Protein AF-A0A3D6DT91-F1 (afdb_monomer_lite)

Sequence (158 aa):
WDFETYIEILLAQRGAFHRRYIIESLDSTMLKNRSGALLAQSRAKNAPRRFVLDSRLLEVLLQIAVLRVGETGYHTAEMRIDDLLTFLRERYGLYIDQLPLDEGFPAPSIDDRKALRTNLQAFTARLREIGFYRDLSDAYVTQTVVPRYTIAEKRAKA

Structure (mmCIF, N/CA/C/O backbone):
data_AF-A0A3D6DT91-F1
#
_entry.id   AF-A0A3D6DT91-F1
#
loop_
_atom_site.group_PDB
_atom_site.id
_atom_site.type_symbol
_atom_site.label_atom_id
_atom_site.label_alt_id
_atom_site.label_comp_id
_atom_site.label_asym_id
_atom_site.label_entity_id
_atom_site.label_seq_id
_atom_site.pdbx_PDB_ins_code
_atom_site.Cartn_x
_atom_site.Cartn_y
_atom_site.Cartn_z
_atom_site.occupancy
_atom_site.B_iso_or_equiv
_atom_site.auth_seq_id
_atom_site.auth_comp_id
_atom_site.auth_asym_id
_atom_site.auth_atom_id
_atom_site.pdbx_PDB_model_num
ATOM 1 N N . TRP A 1 1 ? 2.009 -9.719 -44.611 1.00 61.84 1 TRP A N 1
ATOM 2 C CA . TRP A 1 1 ? 2.767 -9.093 -43.517 1.00 61.84 1 TRP A CA 1
ATOM 3 C C . TRP A 1 1 ? 2.415 -9.831 -42.258 1.00 61.84 1 TRP A C 1
ATOM 5 O O . TRP A 1 1 ? 1.229 -10.023 -42.017 1.00 61.84 1 TRP A O 1
ATOM 15 N N . ASP A 1 2 ? 3.423 -10.311 -41.544 1.00 88.44 2 ASP A N 1
ATOM 16 C CA . ASP A 1 2 ? 3.215 -10.988 -40.274 1.00 88.44 2 ASP A CA 1
ATOM 17 C C . ASP A 1 2 ? 2.866 -9.959 -39.186 1.00 88.44 2 ASP A C 1
ATOM 19 O O . ASP A 1 2 ? 3.355 -8.823 -39.211 1.00 88.44 2 ASP A O 1
ATOM 23 N N . PHE A 1 3 ? 1.969 -10.327 -38.275 1.00 90.94 3 PHE A N 1
ATOM 24 C CA . PHE A 1 3 ? 1.499 -9.449 -37.203 1.00 90.94 3 PHE A CA 1
ATOM 25 C C . PHE A 1 3 ? 2.648 -9.059 -36.267 1.00 90.94 3 PHE A C 1
ATOM 27 O O . PHE A 1 3 ? 2.733 -7.903 -35.847 1.00 90.94 3 PHE A O 1
ATOM 34 N N . GLU A 1 4 ? 3.578 -9.981 -36.010 1.00 93.44 4 GLU A N 1
ATOM 35 C CA . GLU A 1 4 ? 4.756 -9.711 -35.185 1.00 93.44 4 GLU A CA 1
ATOM 36 C C . GLU A 1 4 ? 5.644 -8.628 -35.799 1.00 93.44 4 GLU A C 1
ATOM 38 O O . GLU A 1 4 ? 5.977 -7.657 -35.122 1.00 93.44 4 GLU A O 1
ATOM 43 N N . THR A 1 5 ? 5.917 -8.701 -37.107 1.00 91.12 5 THR A N 1
ATOM 44 C CA . THR A 1 5 ? 6.702 -7.675 -37.813 1.00 91.12 5 THR A CA 1
ATOM 45 C C . THR A 1 5 ? 6.059 -6.286 -37.703 1.00 91.12 5 THR A C 1
ATOM 47 O O . THR A 1 5 ? 6.753 -5.278 -37.578 1.00 91.12 5 THR A O 1
ATOM 50 N N . TYR A 1 6 ? 4.725 -6.203 -37.714 1.00 88.94 6 TYR A N 1
ATOM 51 C CA . TYR A 1 6 ? 4.014 -4.937 -37.516 1.00 88.94 6 TYR A CA 1
ATOM 52 C C . TYR A 1 6 ? 4.180 -4.388 -36.089 1.00 88.94 6 TYR A C 1
ATOM 54 O O . TYR A 1 6 ? 4.451 -3.195 -35.912 1.00 88.94 6 TYR A O 1
ATOM 62 N N . ILE A 1 7 ? 4.056 -5.249 -35.073 1.00 90.25 7 ILE A N 1
ATOM 63 C CA . ILE A 1 7 ? 4.261 -4.875 -33.668 1.00 90.25 7 ILE A CA 1
ATOM 64 C C . ILE A 1 7 ? 5.709 -4.447 -33.417 1.00 90.25 7 ILE A C 1
ATOM 66 O O . ILE A 1 7 ? 5.933 -3.435 -32.753 1.00 90.25 7 ILE A O 1
ATOM 70 N N . GLU A 1 8 ? 6.689 -5.149 -33.984 1.00 91.12 8 GLU A N 1
ATOM 71 C CA . GLU A 1 8 ? 8.106 -4.793 -33.875 1.00 91.12 8 GLU A CA 1
ATOM 72 C C . GLU A 1 8 ? 8.393 -3.405 -34.448 1.00 91.12 8 GLU A C 1
ATOM 74 O O . GLU A 1 8 ? 9.033 -2.589 -33.784 1.00 91.12 8 GLU A O 1
ATOM 79 N N . ILE A 1 9 ? 7.866 -3.092 -35.636 1.00 90.25 9 ILE A N 1
ATOM 80 C CA . ILE A 1 9 ? 8.023 -1.766 -36.251 1.00 90.25 9 ILE A CA 1
ATOM 81 C C . ILE A 1 9 ? 7.387 -0.681 -35.368 1.00 90.25 9 ILE A C 1
ATOM 83 O O . ILE A 1 9 ? 7.985 0.378 -35.146 1.00 90.25 9 ILE A O 1
ATOM 87 N N . LEU A 1 10 ? 6.198 -0.935 -34.813 1.00 88.19 10 LEU A N 1
ATOM 88 C CA . LEU A 1 10 ? 5.543 -0.003 -33.892 1.00 88.19 10 LEU A CA 1
ATOM 89 C C . LEU A 1 10 ? 6.339 0.202 -32.597 1.00 88.19 10 LEU A C 1
ATOM 91 O O . LEU A 1 10 ? 6.483 1.341 -32.143 1.00 88.19 10 LEU A O 1
ATOM 95 N N . LEU A 1 11 ? 6.869 -0.867 -32.002 1.00 90.94 11 LEU A N 1
ATOM 96 C CA . LEU A 1 11 ? 7.691 -0.799 -30.793 1.00 90.94 11 LEU A CA 1
ATOM 97 C C . LEU A 1 11 ? 9.030 -0.106 -31.056 1.00 90.94 11 LEU A C 1
ATOM 99 O O . LEU A 1 11 ? 9.456 0.703 -30.232 1.00 90.94 11 LEU A O 1
ATOM 103 N N . ALA A 1 12 ? 9.659 -0.340 -32.206 1.00 91.19 12 ALA A N 1
ATOM 104 C CA . ALA A 1 12 ? 10.873 0.363 -32.605 1.00 91.19 12 ALA A CA 1
ATOM 105 C C . ALA A 1 12 ? 10.624 1.875 -32.731 1.00 91.19 12 ALA A C 1
ATOM 107 O O . ALA A 1 12 ? 11.417 2.681 -32.244 1.00 91.19 12 ALA A O 1
ATOM 108 N N . GLN A 1 13 ? 9.483 2.269 -33.308 1.00 92.38 13 GLN A N 1
ATOM 109 C CA . GLN A 1 13 ? 9.176 3.678 -33.545 1.00 92.38 13 GLN A CA 1
ATOM 110 C C . GLN A 1 13 ? 8.625 4.408 -32.310 1.00 92.38 13 GLN A C 1
ATOM 112 O O . GLN A 1 13 ? 8.879 5.600 -32.125 1.00 92.38 13 GLN A O 1
ATOM 117 N N . ARG A 1 14 ? 7.823 3.734 -31.473 1.00 92.19 14 ARG A N 1
ATOM 118 C CA . ARG A 1 14 ? 7.079 4.364 -30.364 1.00 92.19 14 ARG A CA 1
ATOM 119 C C . ARG A 1 14 ? 7.263 3.707 -29.001 1.00 92.19 14 ARG A C 1
ATOM 121 O O . ARG A 1 14 ? 6.749 4.235 -28.016 1.00 92.19 14 ARG A O 1
ATOM 128 N N . GLY A 1 15 ? 8.024 2.626 -28.883 1.00 90.94 15 GLY A N 1
ATOM 129 C CA . GLY A 1 15 ? 8.232 1.923 -27.613 1.00 90.94 15 GLY A CA 1
ATOM 130 C C . GLY A 1 15 ? 8.807 2.831 -26.525 1.00 90.94 15 GLY A C 1
ATOM 131 O O . GLY A 1 15 ? 8.292 2.861 -25.409 1.00 90.94 15 GLY A O 1
ATOM 132 N N . ALA A 1 16 ? 9.800 3.661 -26.862 1.00 92.19 16 ALA A N 1
ATOM 133 C CA . ALA A 1 16 ? 10.366 4.637 -25.926 1.00 92.19 16 ALA A CA 1
ATOM 134 C C . ALA A 1 16 ? 9.334 5.686 -25.467 1.00 92.19 16 ALA A C 1
ATOM 136 O O . ALA A 1 16 ? 9.289 6.035 -24.286 1.00 92.19 16 ALA A O 1
ATOM 137 N N . PHE A 1 17 ? 8.479 6.150 -26.386 1.00 93.19 17 PHE A N 1
ATOM 138 C CA . PHE A 1 17 ? 7.388 7.079 -26.092 1.00 93.19 17 PHE A CA 1
ATOM 139 C C . PHE A 1 17 ? 6.377 6.440 -25.132 1.00 93.19 17 PHE A C 1
ATOM 141 O O . PHE A 1 17 ? 6.137 6.981 -24.055 1.00 93.19 17 PHE A O 1
ATOM 148 N N . HIS A 1 18 ? 5.842 5.263 -25.469 1.00 92.12 18 HIS A N 1
ATOM 149 C CA . HIS A 1 18 ? 4.858 4.569 -24.634 1.00 92.12 18 HIS A CA 1
ATOM 150 C C . HIS A 1 18 ? 5.422 4.236 -23.255 1.00 92.12 18 HIS A C 1
ATOM 152 O O . HIS A 1 18 ? 4.788 4.534 -22.245 1.00 92.12 18 HIS A O 1
ATOM 158 N N . ARG A 1 19 ? 6.651 3.712 -23.195 1.00 92.31 19 ARG A N 1
ATOM 159 C CA . ARG A 1 19 ? 7.325 3.411 -21.930 1.00 92.31 19 ARG A CA 1
ATOM 160 C C . ARG A 1 19 ? 7.450 4.649 -21.046 1.00 92.31 19 ARG A C 1
ATOM 162 O O . ARG A 1 19 ? 7.199 4.555 -19.848 1.00 92.31 19 ARG A O 1
ATOM 169 N N . ARG A 1 20 ? 7.825 5.801 -21.613 1.00 94.69 20 ARG A N 1
ATOM 170 C CA . ARG A 1 20 ? 7.922 7.059 -20.861 1.00 94.69 20 ARG A CA 1
ATOM 171 C C . ARG A 1 20 ? 6.574 7.453 -20.258 1.00 94.69 20 ARG A C 1
ATOM 173 O O . ARG A 1 20 ? 6.510 7.661 -19.052 1.00 94.69 20 ARG A O 1
ATOM 180 N N . TYR A 1 21 ? 5.510 7.496 -21.056 1.00 95.00 21 TYR A N 1
ATOM 181 C CA . TYR A 1 21 ? 4.196 7.925 -20.563 1.00 95.00 21 TYR A CA 1
ATOM 182 C C . TYR A 1 21 ? 3.553 6.935 -19.596 1.00 95.00 21 TYR A C 1
ATOM 184 O O . TYR A 1 21 ? 2.877 7.362 -18.667 1.00 95.00 21 TYR A O 1
ATOM 192 N N . ILE A 1 22 ? 3.794 5.631 -19.751 1.00 94.50 22 ILE A N 1
ATOM 193 C CA . ILE A 1 22 ? 3.364 4.635 -18.761 1.00 94.50 22 ILE A CA 1
ATOM 194 C C . ILE A 1 22 ? 4.064 4.895 -17.424 1.00 94.50 22 ILE A C 1
ATOM 196 O O . ILE A 1 22 ? 3.413 4.921 -16.384 1.00 94.50 22 ILE A O 1
ATOM 200 N N . ILE A 1 23 ? 5.376 5.149 -17.444 1.00 93.62 23 ILE A N 1
ATOM 201 C CA . ILE A 1 23 ? 6.133 5.472 -16.229 1.00 93.62 23 ILE A CA 1
ATOM 202 C C . ILE A 1 23 ? 5.622 6.767 -15.589 1.00 93.62 23 ILE A C 1
ATOM 204 O O . ILE A 1 23 ? 5.434 6.804 -14.378 1.00 93.62 23 ILE A O 1
ATOM 208 N N . GLU A 1 24 ? 5.384 7.817 -16.374 1.00 95.25 24 GLU A N 1
ATOM 209 C CA . GLU A 1 24 ? 4.856 9.093 -15.872 1.00 95.25 24 GLU A CA 1
ATOM 210 C C . GLU A 1 24 ? 3.437 8.947 -15.313 1.00 95.25 24 GLU A C 1
ATOM 212 O O . GLU A 1 24 ? 3.122 9.515 -14.267 1.00 95.25 24 GLU A O 1
ATOM 217 N N . SER A 1 25 ? 2.596 8.150 -15.975 1.00 96.50 25 SER A N 1
ATOM 218 C CA . SER A 1 25 ? 1.250 7.829 -15.509 1.00 96.50 25 SER A CA 1
ATOM 219 C C . SER A 1 25 ? 1.301 7.111 -14.165 1.00 96.50 25 SER A C 1
ATOM 221 O O . SER A 1 25 ? 0.662 7.576 -13.228 1.00 96.50 25 SER A O 1
ATOM 223 N N . LEU A 1 26 ? 2.120 6.061 -14.029 1.00 94.94 26 LEU A N 1
ATOM 224 C CA . LEU A 1 26 ? 2.304 5.340 -12.765 1.00 94.94 26 LEU A CA 1
ATOM 225 C C . LEU A 1 26 ? 2.887 6.235 -11.667 1.00 94.94 26 LEU A C 1
ATOM 227 O O . LEU A 1 26 ? 2.395 6.233 -10.543 1.00 94.94 26 LEU A O 1
ATOM 231 N N . ASP A 1 27 ? 3.907 7.035 -11.985 1.00 95.31 27 ASP A N 1
ATOM 232 C CA . ASP A 1 27 ? 4.510 7.963 -11.028 1.00 95.31 27 ASP A CA 1
ATOM 233 C C . ASP A 1 27 ? 3.468 8.997 -10.529 1.00 95.31 27 ASP A C 1
ATOM 235 O O . ASP A 1 27 ? 3.498 9.383 -9.358 1.00 95.31 27 ASP A O 1
ATOM 239 N N . SER A 1 28 ? 2.532 9.420 -11.388 1.00 96.06 28 SER A N 1
ATOM 240 C CA . SER A 1 28 ? 1.438 10.337 -11.043 1.00 96.06 28 SER A CA 1
ATOM 241 C C . SER A 1 28 ? 0.332 9.657 -10.228 1.00 96.06 28 SER A C 1
ATOM 243 O O . SER A 1 28 ? -0.009 10.132 -9.144 1.00 96.06 28 SER A O 1
ATOM 245 N N . THR A 1 29 ? -0.201 8.527 -10.704 1.00 95.44 29 THR A N 1
ATOM 246 C CA . THR A 1 29 ? -1.315 7.808 -10.059 1.00 95.44 29 THR A CA 1
ATOM 247 C C . THR A 1 29 ? -0.929 7.240 -8.700 1.00 95.44 29 THR A C 1
ATOM 249 O O . THR A 1 29 ? -1.738 7.263 -7.778 1.00 95.44 29 THR A O 1
ATOM 252 N N . MET A 1 30 ? 0.321 6.797 -8.539 1.00 95.88 30 MET A N 1
ATOM 253 C CA . MET A 1 30 ? 0.859 6.296 -7.271 1.00 95.88 30 MET A CA 1
ATOM 254 C C . MET A 1 30 ? 1.468 7.394 -6.391 1.00 95.88 30 MET A C 1
ATOM 256 O O . MET A 1 30 ? 2.099 7.086 -5.376 1.00 95.88 30 MET A O 1
ATOM 260 N N . LEU A 1 31 ? 1.298 8.666 -6.773 1.00 96.50 31 LEU A N 1
ATOM 261 C CA . LEU A 1 31 ? 1.743 9.836 -6.017 1.00 96.50 31 LEU A CA 1
ATOM 262 C C . LEU A 1 31 ? 3.226 9.759 -5.616 1.00 96.50 31 LEU A C 1
ATOM 264 O O . LEU A 1 31 ? 3.575 10.029 -4.467 1.00 96.50 31 LEU A O 1
ATOM 268 N N . LYS A 1 32 ? 4.117 9.391 -6.550 1.00 96.25 32 LYS A N 1
ATOM 269 C CA . LYS A 1 32 ? 5.517 9.074 -6.237 1.00 96.25 32 LYS A CA 1
ATOM 270 C C . LYS A 1 32 ? 6.191 10.165 -5.400 1.00 96.25 32 LYS A C 1
ATOM 272 O O . LYS A 1 32 ? 6.284 11.314 -5.835 1.00 96.25 32 LYS A O 1
ATOM 277 N N . ASN A 1 33 ? 6.738 9.780 -4.244 1.00 94.50 33 ASN A N 1
ATOM 278 C CA . ASN A 1 33 ? 7.418 10.676 -3.295 1.00 94.50 33 ASN A CA 1
ATOM 279 C C . ASN A 1 33 ? 6.548 11.846 -2.773 1.00 94.50 33 ASN A C 1
ATOM 281 O O . ASN A 1 33 ? 7.087 12.897 -2.418 1.00 94.50 33 ASN A O 1
ATOM 285 N N . ARG A 1 34 ? 5.218 11.699 -2.744 1.00 94.75 34 ARG A N 1
ATOM 286 C CA . ARG A 1 34 ? 4.276 12.669 -2.159 1.00 94.75 34 ARG A CA 1
ATOM 287 C C . ARG A 1 34 ? 3.540 12.060 -0.961 1.00 94.75 34 ARG A C 1
ATOM 289 O O . ARG A 1 34 ? 3.607 10.861 -0.721 1.00 94.75 34 ARG A O 1
ATOM 296 N N . SER A 1 35 ? 2.815 12.887 -0.210 1.00 93.62 35 SER A N 1
ATOM 297 C CA . SER A 1 35 ? 1.926 12.382 0.843 1.00 93.62 35 SER A CA 1
ATOM 298 C C . SER A 1 35 ? 0.808 11.538 0.227 1.00 93.62 35 SER A C 1
ATOM 300 O O . SER A 1 35 ? 0.189 11.952 -0.753 1.00 93.62 35 SER A O 1
ATOM 302 N N . GLY A 1 36 ? 0.560 10.365 0.802 1.00 93.56 36 GLY A N 1
ATOM 303 C CA . GLY A 1 36 ? -0.332 9.351 0.249 1.00 93.56 36 GLY A CA 1
ATOM 304 C C . GLY A 1 36 ? 0.304 8.488 -0.845 1.00 93.56 36 GLY A C 1
ATOM 305 O O . GLY A 1 36 ? -0.423 7.829 -1.581 1.00 93.56 36 GLY A O 1
ATOM 306 N N . ALA A 1 37 ? 1.634 8.503 -0.984 1.00 96.19 37 ALA A N 1
ATOM 307 C CA . ALA A 1 37 ? 2.337 7.696 -1.974 1.00 96.19 37 ALA A CA 1
ATOM 308 C C . ALA A 1 37 ? 2.108 6.190 -1.797 1.00 96.19 37 ALA A C 1
ATOM 310 O O . ALA A 1 37 ? 2.201 5.661 -0.687 1.00 96.19 37 ALA A O 1
ATOM 311 N N . LEU A 1 38 ? 1.933 5.514 -2.937 1.00 95.25 38 LEU A N 1
ATOM 312 C CA . LEU A 1 38 ? 2.118 4.068 -3.083 1.00 95.25 38 LEU A CA 1
ATOM 313 C C . LEU A 1 38 ? 3.516 3.730 -3.643 1.00 95.25 38 LEU A C 1
ATOM 315 O O . LEU A 1 38 ? 3.962 2.586 -3.602 1.00 95.25 38 LEU A O 1
ATOM 319 N N . LEU A 1 39 ? 4.233 4.732 -4.165 1.00 95.88 39 LEU A N 1
ATOM 320 C CA . LEU A 1 39 ? 5.535 4.571 -4.808 1.00 95.88 39 LEU A CA 1
ATOM 321 C C . LEU A 1 39 ? 6.568 5.538 -4.222 1.00 95.88 39 LEU A C 1
ATOM 323 O O . LEU A 1 39 ? 6.339 6.743 -4.121 1.00 95.88 39 LEU A O 1
ATOM 327 N N . ALA A 1 40 ? 7.751 5.027 -3.901 1.00 95.19 40 ALA A N 1
ATOM 328 C CA . ALA A 1 40 ? 8.894 5.840 -3.516 1.00 95.19 40 ALA A CA 1
ATOM 329 C C . ALA A 1 40 ? 10.110 5.537 -4.387 1.00 95.19 40 ALA A C 1
ATOM 331 O O . ALA A 1 40 ? 10.326 4.420 -4.865 1.00 95.19 40 ALA A O 1
ATOM 332 N N . GLN A 1 41 ? 10.933 6.558 -4.578 1.00 94.69 41 GLN A N 1
ATOM 333 C CA . GLN A 1 41 ? 12.207 6.451 -5.267 1.00 94.69 41 GLN A CA 1
ATOM 334 C C . GLN A 1 41 ? 13.175 7.475 -4.681 1.00 94.69 41 GLN A C 1
ATOM 336 O O . GLN A 1 41 ? 12.901 8.677 -4.706 1.00 94.69 41 GLN A O 1
ATOM 341 N N . SER A 1 42 ? 14.316 7.004 -4.173 1.00 92.12 42 SER A N 1
ATOM 342 C CA . SER A 1 42 ? 15.381 7.888 -3.686 1.00 92.12 42 SER A CA 1
ATOM 343 C C . SER A 1 42 ? 15.889 8.808 -4.804 1.00 92.12 42 SER A C 1
ATOM 345 O O . SER A 1 42 ? 15.830 8.462 -5.983 1.00 92.12 42 SER A O 1
ATOM 347 N N . ARG A 1 43 ? 16.421 9.980 -4.438 1.00 87.06 43 ARG A N 1
ATOM 348 C CA . ARG A 1 43 ? 16.974 10.958 -5.393 1.00 87.06 43 ARG A CA 1
ATOM 349 C C . ARG A 1 43 ? 18.322 10.538 -6.000 1.00 87.06 43 ARG A C 1
ATOM 351 O O . ARG A 1 43 ? 18.853 11.261 -6.837 1.00 87.06 43 ARG A O 1
ATOM 358 N N . ALA A 1 44 ? 18.883 9.396 -5.599 1.00 90.50 44 ALA A N 1
ATOM 359 C CA . ALA A 1 44 ? 20.125 8.880 -6.167 1.00 90.50 44 ALA A CA 1
ATOM 360 C C . ALA A 1 44 ? 19.951 8.421 -7.628 1.00 90.50 44 ALA A C 1
ATOM 362 O O . ALA A 1 44 ? 18.898 7.911 -8.027 1.00 90.50 44 ALA A O 1
ATOM 363 N N . LYS A 1 45 ? 21.015 8.566 -8.429 1.00 84.56 45 LYS A N 1
ATOM 364 C CA . LYS A 1 45 ? 21.046 8.087 -9.817 1.00 84.56 45 LYS A CA 1
ATOM 365 C C . LYS A 1 45 ? 20.757 6.583 -9.843 1.00 84.56 45 LYS A C 1
ATOM 367 O O . LYS A 1 45 ? 21.383 5.824 -9.112 1.00 84.56 45 LYS A O 1
ATOM 372 N N . ASN A 1 46 ? 19.815 6.167 -10.690 1.00 85.06 46 ASN A N 1
ATOM 373 C CA . ASN A 1 46 ? 19.372 4.775 -10.840 1.00 85.06 46 ASN A CA 1
ATOM 374 C C . ASN A 1 46 ? 18.809 4.129 -9.560 1.00 85.06 46 ASN A C 1
ATOM 376 O O . ASN A 1 46 ? 18.791 2.905 -9.452 1.00 85.06 46 ASN A O 1
ATOM 380 N N . ALA A 1 47 ? 18.321 4.922 -8.600 1.00 90.38 47 ALA A N 1
ATOM 381 C CA . ALA A 1 47 ? 17.656 4.367 -7.429 1.00 90.38 47 ALA A CA 1
ATOM 382 C C . ALA A 1 47 ? 16.450 3.503 -7.848 1.00 90.38 47 ALA A C 1
ATOM 384 O O . ALA A 1 47 ? 15.618 3.967 -8.646 1.00 90.38 47 ALA A O 1
ATOM 385 N N . PRO A 1 48 ? 16.318 2.276 -7.310 1.00 91.75 48 PRO A N 1
ATOM 386 C CA . PRO A 1 48 ? 15.175 1.430 -7.606 1.00 91.75 48 PRO A CA 1
ATOM 387 C C . PRO A 1 48 ? 13.895 2.076 -7.072 1.00 91.75 48 PRO A C 1
ATOM 389 O O . PRO A 1 48 ? 13.889 2.701 -6.006 1.00 91.75 48 PRO A O 1
ATOM 392 N N . ARG A 1 49 ? 12.804 1.908 -7.819 1.00 91.94 49 ARG A N 1
ATOM 393 C CA . ARG A 1 49 ? 11.460 2.221 -7.334 1.00 91.94 49 ARG A CA 1
ATOM 394 C C . ARG A 1 49 ? 11.031 1.141 -6.349 1.00 91.94 49 ARG A C 1
ATOM 396 O O . ARG A 1 49 ? 11.332 -0.033 -6.555 1.00 91.94 49 ARG A O 1
ATOM 403 N N . ARG A 1 50 ? 10.350 1.544 -5.284 1.00 92.12 50 ARG A N 1
ATOM 404 C CA . ARG A 1 50 ? 9.839 0.641 -4.253 1.00 92.12 50 ARG A CA 1
ATOM 405 C C . ARG A 1 50 ? 8.398 1.001 -3.950 1.00 92.12 50 ARG A C 1
ATOM 407 O O . ARG A 1 50 ? 8.072 2.188 -3.893 1.00 92.12 50 ARG A O 1
ATOM 414 N N . PHE A 1 51 ? 7.567 -0.008 -3.737 1.00 93.25 51 PHE A N 1
ATOM 415 C CA . PHE A 1 51 ? 6.242 0.214 -3.182 1.00 93.25 51 PHE A CA 1
ATOM 416 C C . PHE A 1 51 ? 6.363 0.635 -1.722 1.00 93.25 51 PHE A C 1
ATOM 418 O O . PHE A 1 51 ? 7.219 0.137 -0.988 1.00 93.25 51 PHE A O 1
ATOM 425 N N . VAL A 1 52 ? 5.530 1.586 -1.326 1.00 93.81 52 VAL A N 1
ATOM 426 C CA . VAL A 1 52 ? 5.449 2.089 0.044 1.00 93.81 52 VAL A CA 1
ATOM 427 C C . VAL A 1 52 ? 3.990 2.295 0.404 1.00 93.81 52 VAL A C 1
ATOM 429 O O . VAL A 1 52 ? 3.182 2.586 -0.464 1.00 93.81 52 VAL A O 1
ATOM 432 N N . LEU A 1 53 ? 3.653 2.179 1.681 1.00 92.81 53 LEU A N 1
ATOM 433 C CA . LEU A 1 53 ? 2.373 2.647 2.199 1.00 92.81 53 LEU A CA 1
ATOM 434 C C . LEU A 1 53 ? 2.664 3.893 3.029 1.00 92.81 53 LEU A C 1
ATOM 436 O O . LEU A 1 53 ? 3.019 3.788 4.202 1.00 92.81 53 LEU A O 1
ATOM 440 N N . ASP A 1 54 ? 2.598 5.066 2.395 1.00 94.19 54 ASP A N 1
ATOM 441 C CA . ASP A 1 54 ? 2.763 6.332 3.112 1.00 94.19 54 ASP A CA 1
ATOM 442 C C . ASP A 1 54 ? 1.688 6.483 4.197 1.00 94.19 54 ASP A C 1
ATOM 444 O O . ASP A 1 54 ? 0.551 6.040 4.016 1.00 94.19 54 ASP A O 1
ATOM 448 N N . SER A 1 55 ? 2.020 7.149 5.306 1.00 91.25 55 SER A N 1
ATOM 449 C CA . SER A 1 55 ? 1.143 7.268 6.477 1.00 91.25 55 SER A CA 1
ATOM 450 C C . SER A 1 55 ? -0.265 7.755 6.131 1.00 91.25 55 SER A C 1
ATOM 452 O O . SER A 1 55 ? -1.235 7.239 6.678 1.00 91.25 55 SER A O 1
ATOM 454 N N . ARG A 1 56 ? -0.401 8.704 5.192 1.00 92.06 56 ARG A N 1
ATOM 455 C CA . ARG A 1 56 ? -1.716 9.233 4.797 1.00 92.06 56 ARG A CA 1
ATOM 456 C C . ARG A 1 56 ? -2.539 8.225 3.996 1.00 92.06 56 ARG A C 1
ATOM 458 O O . ARG A 1 56 ? -3.750 8.155 4.176 1.00 92.06 56 ARG A O 1
ATOM 465 N N . LEU A 1 57 ? -1.896 7.460 3.112 1.00 93.75 57 LEU A N 1
ATOM 466 C CA . LEU A 1 57 ? -2.568 6.398 2.361 1.00 93.75 57 LEU A CA 1
ATOM 467 C C . LEU A 1 57 ? -2.997 5.283 3.314 1.00 93.75 57 LEU A C 1
ATOM 469 O O . LEU A 1 57 ? -4.143 4.842 3.274 1.00 93.75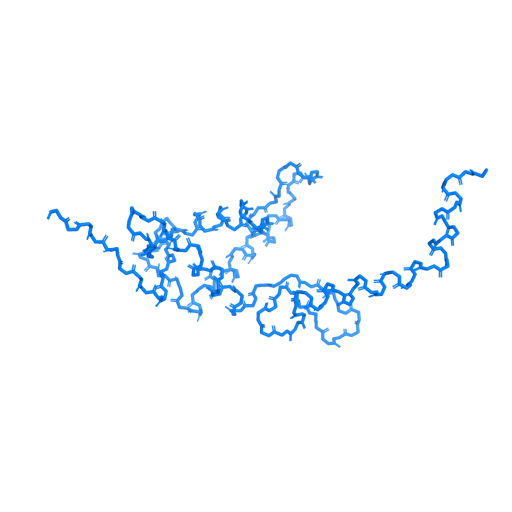 57 LEU A O 1
ATOM 473 N N . LEU A 1 58 ? -2.083 4.875 4.195 1.00 92.56 58 LEU A N 1
ATOM 474 C CA . LEU A 1 58 ? -2.333 3.838 5.181 1.00 92.56 58 LEU A CA 1
ATOM 475 C C . LEU A 1 58 ? -3.492 4.220 6.107 1.00 92.56 58 LEU A C 1
ATOM 477 O O . LEU A 1 58 ? -4.409 3.429 6.276 1.00 92.56 58 LEU A O 1
ATOM 481 N N . GLU A 1 59 ? -3.515 5.447 6.626 1.00 91.38 59 GLU A N 1
ATOM 482 C CA . GLU A 1 59 ? -4.625 5.955 7.436 1.00 91.38 59 GLU A CA 1
ATOM 483 C C . GLU A 1 59 ? -5.977 5.832 6.716 1.00 91.38 59 GLU A C 1
ATOM 485 O O . GLU A 1 59 ? -6.927 5.298 7.286 1.00 91.38 59 GLU A O 1
ATOM 490 N N . VAL A 1 60 ? -6.069 6.261 5.454 1.00 92.38 60 VAL A N 1
ATOM 491 C CA . VAL A 1 60 ? -7.317 6.158 4.679 1.00 92.38 60 VAL A CA 1
ATOM 492 C C . VAL A 1 60 ? -7.744 4.700 4.503 1.00 92.38 60 VAL A C 1
ATOM 494 O O . VAL A 1 60 ? -8.913 4.378 4.715 1.00 92.38 60 VAL A O 1
ATOM 497 N N . LEU A 1 61 ? -6.811 3.808 4.157 1.00 93.62 61 LEU A N 1
ATOM 498 C CA . LEU A 1 61 ? -7.106 2.382 4.002 1.00 93.62 61 LEU A CA 1
ATOM 499 C C . LEU A 1 61 ? -7.610 1.760 5.309 1.00 93.62 61 LEU A C 1
ATOM 501 O O . LEU A 1 61 ? -8.579 1.004 5.281 1.00 93.62 61 LEU A O 1
ATOM 505 N N . LEU A 1 62 ? -7.010 2.114 6.448 1.00 92.12 62 LEU A N 1
ATOM 506 C CA . LEU A 1 62 ? -7.429 1.614 7.758 1.00 92.12 62 LEU A CA 1
ATOM 507 C C . LEU A 1 62 ? -8.829 2.089 8.128 1.00 92.12 62 LEU A C 1
ATOM 509 O O . LEU A 1 62 ? -9.626 1.282 8.594 1.00 92.12 62 LEU A O 1
ATOM 513 N N . GLN A 1 63 ? -9.157 3.360 7.876 1.00 89.94 63 GLN A N 1
ATOM 514 C CA . GLN A 1 63 ? -10.506 3.883 8.125 1.00 89.94 63 GLN A CA 1
ATOM 515 C C . GLN A 1 63 ? -11.567 3.167 7.295 1.00 89.94 63 GLN A C 1
ATOM 517 O O . GLN A 1 63 ? -12.659 2.887 7.782 1.00 89.94 63 GLN A O 1
ATOM 522 N N . ILE A 1 64 ? -11.247 2.846 6.042 1.00 92.75 64 ILE A N 1
ATOM 523 C CA . ILE A 1 64 ? -12.148 2.074 5.188 1.00 92.75 64 ILE A CA 1
ATOM 524 C C . ILE A 1 64 ? -12.249 0.626 5.689 1.00 92.75 64 ILE A C 1
ATOM 526 O O . ILE A 1 64 ? -13.335 0.052 5.654 1.00 92.75 64 ILE A O 1
ATOM 530 N N . ALA A 1 65 ? -11.150 0.039 6.173 1.00 92.94 65 ALA A N 1
ATOM 531 C CA . ALA A 1 65 ? -11.120 -1.339 6.662 1.00 92.94 65 ALA A CA 1
ATOM 532 C C . ALA A 1 65 ? -11.979 -1.545 7.920 1.00 92.94 65 ALA A C 1
ATOM 534 O O . ALA A 1 65 ? -12.694 -2.543 8.019 1.00 92.94 65 ALA A O 1
ATOM 535 N N . VAL A 1 66 ? -11.949 -0.597 8.861 1.00 92.44 66 VAL A N 1
ATOM 536 C CA . VAL A 1 66 ? -12.731 -0.643 10.116 1.00 92.44 66 VAL A CA 1
ATOM 537 C C . VAL A 1 66 ? -14.200 -0.247 9.935 1.00 92.44 66 VAL A C 1
ATOM 539 O O . VAL A 1 66 ? -15.000 -0.398 10.861 1.00 92.44 66 VAL A O 1
ATOM 542 N N . LEU A 1 67 ? -14.577 0.251 8.754 1.00 93.12 67 LEU A N 1
ATOM 543 C CA . LEU A 1 67 ? -15.954 0.609 8.435 1.00 93.12 67 LEU A CA 1
ATOM 544 C C . LEU A 1 67 ? -16.795 -0.653 8.191 1.00 93.12 67 LEU A C 1
ATOM 546 O O . LEU A 1 67 ? -16.423 -1.553 7.432 1.00 93.12 67 LEU A O 1
ATOM 550 N N . ARG A 1 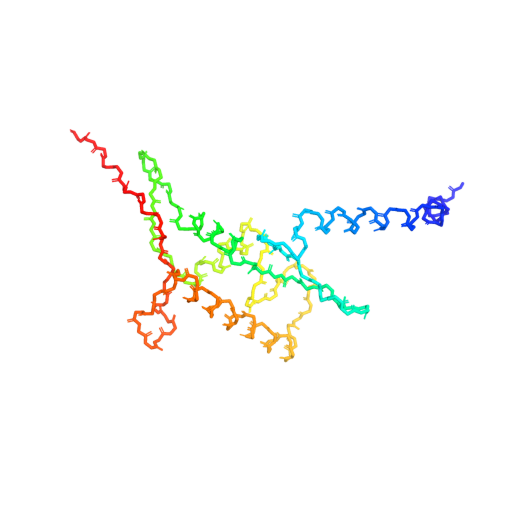68 ? -17.960 -0.711 8.830 1.00 90.44 68 ARG A N 1
ATOM 551 C CA . ARG A 1 68 ? -18.938 -1.796 8.736 1.00 90.44 68 ARG A CA 1
ATOM 552 C C . ARG A 1 68 ? -20.295 -1.245 8.331 1.00 90.44 68 ARG A C 1
ATOM 554 O O . ARG A 1 68 ? -20.641 -0.111 8.657 1.00 90.44 68 ARG A O 1
ATOM 561 N N . VAL A 1 69 ? -21.054 -2.058 7.606 1.00 89.75 69 VAL A N 1
ATOM 562 C CA . VAL A 1 69 ? -22.446 -1.772 7.248 1.00 89.75 69 VAL A CA 1
ATOM 563 C C . VAL A 1 69 ? -23.330 -2.478 8.269 1.00 89.75 69 VAL A C 1
ATOM 565 O O . VAL A 1 69 ? -23.274 -3.699 8.377 1.00 89.75 69 VAL A O 1
ATOM 568 N N . GLY A 1 70 ? -24.099 -1.711 9.035 1.00 84.94 70 GLY A N 1
ATOM 569 C CA . GLY A 1 70 ? -25.192 -2.209 9.869 1.00 84.94 70 GLY A CA 1
ATOM 570 C C . GLY A 1 70 ? -26.549 -1.965 9.205 1.00 84.94 70 GLY A C 1
ATOM 571 O O . GLY A 1 70 ? -26.632 -1.375 8.127 1.00 84.94 70 GLY A O 1
ATOM 572 N N . GLU A 1 71 ? -27.627 -2.374 9.871 1.00 81.00 71 GLU A N 1
ATOM 573 C CA . GLU A 1 71 ? -28.993 -2.311 9.324 1.00 81.00 71 GLU A CA 1
ATOM 574 C C . GLU A 1 71 ? -29.439 -0.887 8.960 1.00 81.00 71 GLU A C 1
ATOM 576 O O . GLU A 1 71 ? -30.122 -0.676 7.961 1.00 81.00 71 GLU A O 1
ATOM 581 N N . THR A 1 72 ? -29.028 0.110 9.748 1.00 82.19 72 THR A N 1
ATOM 582 C CA . THR A 1 72 ? -29.465 1.507 9.576 1.00 82.19 72 THR A CA 1
ATOM 583 C C . THR A 1 72 ? -28.345 2.462 9.150 1.00 82.19 72 THR A C 1
ATOM 585 O O . THR A 1 72 ? -28.470 3.680 9.311 1.00 82.19 72 THR A O 1
ATOM 588 N N . GLY A 1 73 ? -27.228 1.936 8.639 1.00 87.94 73 GLY A N 1
ATOM 589 C CA . GLY A 1 73 ? -26.118 2.740 8.123 1.00 87.94 73 GLY A CA 1
ATOM 590 C C . GLY A 1 73 ? -24.740 2.197 8.483 1.00 87.94 73 GLY A C 1
ATOM 591 O O . GLY A 1 73 ? -24.582 1.039 8.853 1.00 87.94 73 GLY A O 1
ATOM 592 N N . TYR A 1 74 ? -23.725 3.048 8.365 1.00 90.31 74 TYR A N 1
ATOM 593 C CA . TYR A 1 74 ? -22.350 2.671 8.672 1.00 90.31 74 TYR A CA 1
ATOM 594 C C . TYR A 1 74 ? -22.029 2.839 10.156 1.00 90.31 74 TYR A C 1
ATOM 596 O O . TYR A 1 74 ? -22.486 3.790 10.787 1.00 90.31 74 TYR A O 1
ATOM 604 N N . HIS A 1 75 ? -21.192 1.952 10.679 1.00 91.50 75 HIS A N 1
ATOM 605 C CA . HIS A 1 75 ? -20.547 2.094 11.979 1.00 91.50 75 HIS A CA 1
ATOM 606 C C . HIS A 1 75 ? -19.083 1.661 11.872 1.00 91.50 75 HIS A C 1
ATOM 608 O O . HIS A 1 75 ? -18.687 1.000 10.912 1.00 91.50 75 HIS A O 1
ATOM 614 N N . THR A 1 76 ? -18.258 2.047 12.836 1.00 91.69 76 THR A N 1
ATOM 615 C CA . THR A 1 76 ? -16.846 1.638 12.881 1.00 91.69 76 THR A CA 1
ATOM 616 C C . THR A 1 76 ? -16.613 0.651 14.009 1.00 91.69 76 THR A C 1
ATOM 618 O O . THR A 1 76 ? -17.072 0.893 15.125 1.00 91.69 76 THR A O 1
ATOM 621 N N . ALA A 1 77 ? -15.862 -0.414 13.743 1.00 89.56 77 ALA A N 1
ATOM 622 C CA . ALA A 1 77 ? -15.524 -1.439 14.726 1.00 89.56 77 ALA A CA 1
ATOM 623 C C . ALA A 1 77 ? -14.025 -1.761 14.696 1.00 89.56 77 ALA A C 1
ATOM 625 O O . ALA A 1 77 ? -13.373 -1.627 13.661 1.00 89.56 77 ALA A O 1
ATOM 626 N N . GLU A 1 78 ? -13.478 -2.190 15.835 1.00 90.06 78 GLU A N 1
ATOM 627 C CA . GLU A 1 78 ? -12.101 -2.686 15.903 1.00 90.06 78 GLU A CA 1
ATOM 628 C C . GLU A 1 78 ? -11.927 -3.921 14.997 1.00 90.06 78 GLU A C 1
ATOM 630 O O . GLU A 1 78 ? -12.849 -4.719 14.817 1.00 90.06 78 GLU A O 1
ATOM 635 N N . MET A 1 79 ? -10.738 -4.076 14.415 1.00 90.06 79 MET A N 1
ATOM 636 C CA . MET A 1 79 ? -10.407 -5.161 13.484 1.00 90.06 79 MET A CA 1
ATOM 637 C C . MET A 1 79 ? -9.084 -5.812 13.896 1.00 90.06 79 MET A C 1
ATOM 639 O O . MET A 1 79 ? -8.146 -5.109 14.272 1.00 90.06 79 MET A O 1
ATOM 643 N N . ARG A 1 80 ? -8.968 -7.143 13.821 1.00 89.25 80 ARG A N 1
ATOM 644 C CA . ARG A 1 80 ? -7.689 -7.827 14.080 1.00 89.25 80 ARG A CA 1
ATOM 645 C C . ARG A 1 80 ? -6.692 -7.548 12.955 1.00 89.25 80 ARG A C 1
ATOM 647 O O . ARG A 1 80 ? -7.085 -7.332 11.812 1.00 89.25 80 ARG A O 1
ATOM 654 N N . ILE A 1 81 ? -5.394 -7.605 13.246 1.00 88.94 81 ILE A N 1
ATOM 655 C CA . ILE A 1 81 ? -4.370 -7.416 12.202 1.00 88.94 81 ILE A CA 1
ATOM 656 C C . ILE A 1 81 ? -4.458 -8.492 11.114 1.00 88.94 81 ILE A C 1
ATOM 658 O O . ILE A 1 81 ? -4.342 -8.160 9.938 1.00 88.94 81 ILE A O 1
ATOM 662 N N . ASP A 1 82 ? -4.734 -9.744 11.476 1.00 90.38 82 ASP A N 1
ATOM 663 C CA . ASP A 1 82 ? -4.899 -10.835 10.504 1.00 90.38 82 ASP A CA 1
ATOM 664 C C . ASP A 1 82 ? -6.065 -10.562 9.530 1.00 90.38 82 ASP A C 1
ATOM 666 O O . ASP A 1 82 ? -5.945 -10.768 8.317 1.00 90.38 82 ASP A O 1
ATOM 670 N N . ASP A 1 83 ? -7.172 -10.019 10.051 1.00 92.94 83 ASP A N 1
ATOM 671 C CA . ASP A 1 83 ? -8.342 -9.628 9.256 1.00 92.94 83 ASP A CA 1
ATOM 672 C C . ASP A 1 83 ? -8.017 -8.438 8.352 1.00 92.94 83 ASP A C 1
ATOM 674 O O . ASP A 1 83 ? -8.454 -8.392 7.205 1.00 92.94 83 ASP A O 1
ATOM 678 N N . LEU A 1 84 ? -7.215 -7.485 8.837 1.00 92.75 84 LEU A N 1
ATOM 679 C CA . LEU A 1 84 ? -6.749 -6.354 8.039 1.00 92.75 84 LEU A CA 1
ATOM 680 C C . LEU A 1 84 ? -5.860 -6.813 6.881 1.00 92.75 84 LEU A C 1
ATOM 682 O O . LEU A 1 84 ? -6.040 -6.354 5.755 1.00 92.75 84 LEU A O 1
ATOM 686 N N . LEU A 1 85 ? -4.907 -7.711 7.138 1.00 94.12 85 LEU A N 1
ATOM 687 C CA . LEU A 1 85 ? -4.047 -8.269 6.094 1.00 94.12 85 LEU A CA 1
ATOM 688 C C . LEU A 1 85 ? -4.887 -9.011 5.047 1.00 94.12 85 LEU A C 1
ATOM 690 O O . LEU A 1 85 ? -4.666 -8.847 3.849 1.00 94.12 85 LEU A O 1
ATOM 694 N N . THR A 1 86 ? -5.901 -9.757 5.488 1.00 94.94 86 THR A N 1
ATOM 695 C CA . THR A 1 86 ? -6.860 -10.428 4.598 1.00 94.94 86 THR A CA 1
ATOM 696 C C . THR A 1 86 ? -7.660 -9.428 3.775 1.00 94.94 86 THR A C 1
ATOM 698 O O . THR A 1 86 ? -7.681 -9.528 2.552 1.00 94.94 86 THR A O 1
ATOM 701 N N . PHE A 1 87 ? -8.215 -8.400 4.412 1.00 94.88 87 PHE A N 1
ATOM 702 C CA . PHE A 1 87 ? -8.964 -7.339 3.748 1.00 94.88 87 PHE A CA 1
ATOM 703 C C . PHE A 1 87 ? -8.134 -6.612 2.682 1.00 94.88 87 PHE A C 1
ATOM 705 O O . PHE A 1 87 ? -8.620 -6.374 1.576 1.00 94.88 87 PHE A O 1
ATOM 712 N N . LEU A 1 88 ? -6.880 -6.266 2.988 1.00 95.06 88 LEU A N 1
ATOM 713 C CA . LEU A 1 88 ? -5.986 -5.593 2.044 1.00 95.06 88 LEU A CA 1
ATOM 714 C C . LEU A 1 88 ? -5.661 -6.477 0.832 1.00 95.06 88 LEU A C 1
ATOM 716 O O . LEU A 1 88 ? -5.646 -5.979 -0.297 1.00 95.06 88 LEU A O 1
ATOM 720 N N . ARG A 1 89 ? -5.464 -7.782 1.047 1.00 94.50 89 ARG A N 1
ATOM 721 C CA . ARG A 1 89 ? -5.252 -8.749 -0.037 1.00 94.50 89 ARG A CA 1
ATOM 722 C C . ARG A 1 89 ? -6.495 -8.917 -0.900 1.00 94.50 89 ARG A C 1
ATOM 724 O O . ARG A 1 89 ? -6.418 -8.716 -2.103 1.00 94.50 89 ARG A O 1
ATOM 731 N N . GLU A 1 90 ? -7.637 -9.232 -0.303 1.00 9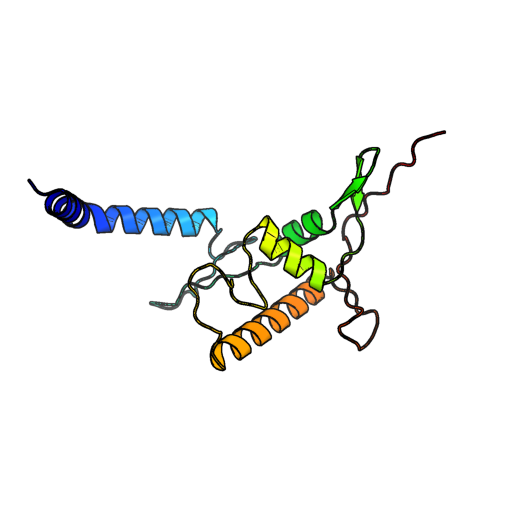4.00 90 GLU A N 1
ATOM 732 C CA . GLU A 1 90 ? -8.855 -9.569 -1.051 1.00 94.00 90 GLU A CA 1
ATOM 733 C C . GLU A 1 90 ? -9.455 -8.361 -1.772 1.00 94.00 90 GLU A C 1
ATOM 735 O O . GLU A 1 90 ? -9.931 -8.479 -2.899 1.00 94.00 90 GLU A O 1
ATOM 740 N N . ARG A 1 91 ? -9.426 -7.179 -1.145 1.00 94.38 91 ARG A N 1
ATOM 741 C CA . ARG A 1 91 ? -10.054 -5.982 -1.717 1.00 94.38 91 ARG A CA 1
ATOM 742 C C . ARG A 1 91 ? -9.152 -5.221 -2.681 1.00 94.38 91 ARG A C 1
ATOM 744 O O . ARG A 1 91 ? -9.662 -4.588 -3.603 1.00 94.38 91 ARG A O 1
ATOM 751 N N . TYR A 1 92 ? -7.842 -5.218 -2.438 1.00 93.12 92 TYR A N 1
ATOM 752 C CA . TYR A 1 92 ? -6.902 -4.356 -3.162 1.00 93.12 92 TYR A CA 1
ATOM 753 C C . TYR A 1 92 ? -5.731 -5.107 -3.804 1.00 93.12 92 TYR A C 1
ATOM 755 O O . TYR A 1 92 ? -4.909 -4.467 -4.457 1.00 93.12 92 TYR A O 1
ATOM 763 N N . GLY A 1 93 ? -5.620 -6.426 -3.623 1.00 92.06 93 GLY A N 1
ATOM 764 C CA . GLY A 1 93 ? -4.465 -7.194 -4.095 1.00 92.06 93 GLY A CA 1
ATOM 765 C C . GLY A 1 93 ? -3.163 -6.806 -3.389 1.00 92.06 93 GLY A C 1
ATOM 766 O O . GLY A 1 93 ? -2.083 -6.960 -3.953 1.00 92.06 93 GLY A O 1
ATOM 767 N N . LEU A 1 94 ? -3.236 -6.244 -2.175 1.00 92.81 94 LEU A N 1
ATOM 768 C CA . LEU A 1 94 ? -2.061 -5.779 -1.437 1.00 92.81 94 LEU A CA 1
ATOM 769 C C . LEU A 1 94 ? -1.536 -6.879 -0.512 1.00 92.81 94 LEU A C 1
ATOM 771 O O . LEU A 1 94 ? -2.034 -7.085 0.594 1.00 92.81 94 LEU A O 1
ATOM 775 N N . TYR A 1 95 ? -0.491 -7.560 -0.971 1.00 93.56 95 TYR A N 1
ATOM 776 C CA . TYR A 1 95 ? 0.199 -8.621 -0.246 1.00 93.56 95 TYR A CA 1
ATOM 777 C C . TYR A 1 95 ? 1.377 -8.064 0.565 1.00 93.56 95 TYR A C 1
ATOM 779 O O . TYR A 1 95 ? 2.289 -7.453 0.009 1.00 93.56 95 TYR A O 1
ATOM 787 N N . ILE A 1 96 ? 1.360 -8.265 1.887 1.00 93.69 96 ILE A N 1
ATOM 788 C CA . ILE A 1 96 ? 2.371 -7.713 2.812 1.00 93.69 96 ILE A CA 1
ATOM 789 C C . ILE A 1 96 ? 3.227 -8.826 3.432 1.00 93.69 96 ILE A C 1
ATOM 791 O O . ILE A 1 96 ? 4.447 -8.696 3.522 1.00 93.69 96 ILE A O 1
ATOM 795 N N . ASP A 1 97 ? 2.585 -9.912 3.852 1.00 94.00 97 ASP A N 1
ATOM 796 C CA . ASP A 1 97 ? 3.122 -10.996 4.681 1.00 94.00 97 ASP A CA 1
ATOM 797 C C . ASP A 1 97 ? 3.297 -12.329 3.933 1.00 94.00 97 ASP A C 1
ATOM 799 O O . ASP A 1 97 ? 3.981 -13.227 4.423 1.00 94.00 97 ASP A O 1
ATOM 803 N N . GLN A 1 98 ? 2.725 -12.453 2.735 1.00 91.50 98 GLN A N 1
ATOM 804 C CA . GLN A 1 98 ? 2.800 -13.649 1.895 1.00 91.50 98 GLN A CA 1
ATOM 805 C C . GLN A 1 98 ? 2.854 -13.297 0.405 1.00 91.50 98 GLN A C 1
ATOM 807 O O . GLN A 1 98 ? 2.523 -12.177 0.032 1.00 91.50 98 GLN A O 1
ATOM 812 N N . LEU A 1 99 ? 3.256 -14.244 -0.446 1.00 90.88 99 LEU A N 1
ATOM 813 C CA . LEU A 1 99 ? 3.133 -14.115 -1.904 1.00 90.88 99 LEU A CA 1
ATOM 814 C C . LEU A 1 99 ? 1.759 -14.630 -2.379 1.00 90.88 99 LEU A C 1
ATOM 816 O O . LEU A 1 99 ? 1.183 -15.490 -1.705 1.00 90.88 99 LEU A O 1
ATOM 820 N N . PRO A 1 100 ? 1.237 -14.154 -3.523 1.00 90.06 100 PRO A N 1
ATOM 821 C CA . PRO A 1 100 ? 0.048 -14.735 -4.141 1.00 90.06 100 PRO A CA 1
ATOM 822 C C . PRO A 1 100 ? 0.311 -16.191 -4.553 1.00 90.06 100 PRO A C 1
ATOM 824 O O . PRO A 1 100 ? 1.314 -16.474 -5.207 1.00 90.06 100 PRO A O 1
ATOM 827 N N . LEU A 1 101 ? -0.580 -17.113 -4.176 1.00 78.69 101 LEU A N 1
ATOM 828 C CA . LEU A 1 101 ? -0.419 -18.548 -4.460 1.00 78.69 101 LEU A CA 1
ATOM 829 C C . LEU A 1 101 ? -0.746 -18.903 -5.923 1.00 78.69 101 LEU A C 1
ATOM 831 O O . LEU A 1 101 ? -0.093 -19.773 -6.491 1.00 78.69 101 LEU A O 1
ATOM 835 N N . ASP A 1 102 ? -1.688 -18.187 -6.546 1.00 77.19 102 ASP A N 1
ATOM 836 C CA . ASP A 1 102 ? -2.262 -18.550 -7.854 1.00 77.19 102 ASP A CA 1
ATOM 837 C C . ASP A 1 102 ? -1.855 -17.610 -9.007 1.00 77.19 102 ASP A C 1
ATOM 839 O O . ASP A 1 102 ? -2.435 -17.652 -10.089 1.00 77.19 102 ASP A O 1
ATOM 843 N N . GLU A 1 103 ? -0.837 -16.766 -8.812 1.00 78.81 103 GLU A N 1
ATOM 844 C CA . GLU A 1 103 ? -0.381 -15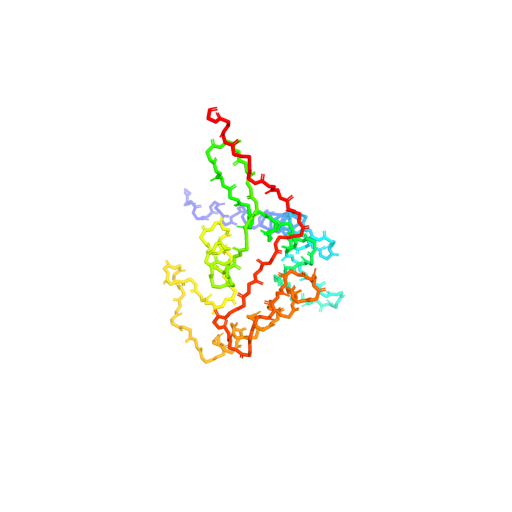.796 -9.829 1.00 78.81 103 GLU A CA 1
ATOM 845 C C . GLU A 1 103 ? 0.950 -16.188 -10.494 1.00 78.81 103 GLU A C 1
ATOM 847 O O . GLU A 1 103 ? 1.686 -15.348 -11.009 1.00 78.81 103 GLU A O 1
ATOM 852 N N . GLY A 1 104 ? 1.288 -17.481 -10.482 1.00 78.75 104 GLY A N 1
ATOM 853 C CA . GLY A 1 104 ? 2.505 -17.995 -11.124 1.00 78.75 104 GLY A CA 1
ATOM 854 C C . GLY A 1 104 ? 3.799 -17.713 -10.354 1.00 78.75 104 GLY A C 1
ATOM 855 O O . GLY A 1 104 ? 4.889 -17.880 -10.906 1.00 78.75 104 GLY A O 1
ATOM 856 N N . PHE A 1 105 ? 3.706 -17.312 -9.083 1.00 80.00 105 PHE A N 1
ATOM 857 C CA . PHE A 1 105 ? 4.874 -17.199 -8.214 1.00 80.00 105 PHE A CA 1
ATOM 858 C C . PHE A 1 105 ? 5.372 -18.590 -7.798 1.00 80.00 105 PHE A C 1
ATOM 860 O O . PHE A 1 105 ? 4.571 -19.453 -7.432 1.00 80.00 105 PHE A O 1
ATOM 867 N N . PRO A 1 106 ? 6.695 -18.835 -7.817 1.00 82.88 106 PRO A N 1
ATOM 868 C CA . PRO A 1 106 ? 7.248 -20.056 -7.252 1.00 82.88 106 PRO A CA 1
ATOM 869 C C . PRO A 1 106 ? 7.044 -20.083 -5.732 1.00 82.88 106 PRO A C 1
ATOM 871 O O . PRO A 1 106 ? 6.815 -19.051 -5.095 1.00 82.88 106 PRO A O 1
ATOM 874 N N . ALA A 1 107 ? 7.184 -21.269 -5.130 1.00 85.19 107 ALA A N 1
ATOM 875 C CA . ALA A 1 107 ? 7.190 -21.390 -3.677 1.00 85.19 107 ALA A CA 1
ATOM 876 C C . ALA A 1 107 ? 8.229 -20.418 -3.073 1.00 85.19 107 ALA A C 1
ATOM 878 O O . ALA A 1 107 ? 9.363 -20.387 -3.563 1.00 85.19 107 ALA A O 1
ATOM 879 N N . PRO A 1 108 ? 7.884 -19.650 -2.017 1.00 87.88 108 PRO A N 1
ATOM 880 C CA . PRO A 1 108 ? 8.781 -18.641 -1.468 1.00 87.88 108 PRO A CA 1
ATOM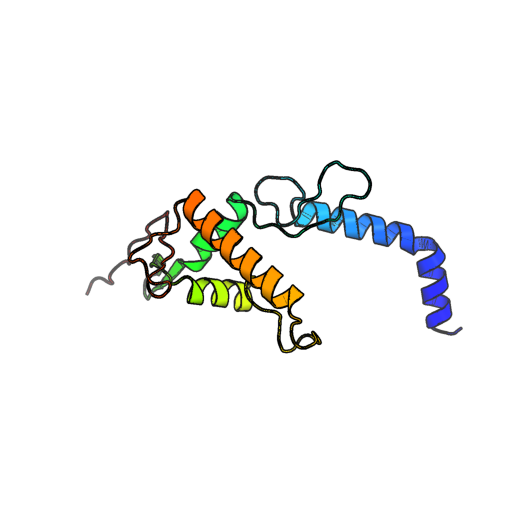 881 C C . PRO A 1 108 ? 10.140 -19.245 -1.112 1.00 87.88 108 PRO A C 1
ATOM 883 O O . PRO A 1 108 ? 10.211 -20.318 -0.500 1.00 87.88 108 PRO A O 1
ATOM 886 N N . SER A 1 109 ? 11.224 -18.554 -1.447 1.00 91.81 109 SER A N 1
ATOM 887 C CA . SER A 1 109 ? 12.576 -18.890 -1.001 1.00 91.81 109 SER A CA 1
ATOM 888 C C . SER A 1 109 ? 12.799 -18.494 0.469 1.00 91.81 109 SER A C 1
ATOM 890 O O . SER A 1 109 ? 11.905 -17.986 1.156 1.00 91.81 109 SER A O 1
ATOM 892 N N . ILE A 1 110 ? 13.992 -18.763 1.009 1.00 92.75 110 ILE A N 1
ATOM 893 C CA . ILE A 1 110 ? 14.368 -18.293 2.354 1.00 92.75 110 ILE A CA 1
ATOM 894 C C . ILE A 1 110 ? 14.432 -16.760 2.382 1.00 92.75 110 ILE A C 1
ATOM 896 O O . ILE A 1 110 ? 13.953 -16.143 3.338 1.00 92.75 110 ILE A O 1
ATOM 900 N N . ASP A 1 111 ? 14.969 -16.153 1.323 1.00 93.81 111 ASP A N 1
ATOM 901 C CA . ASP A 1 111 ? 15.079 -14.700 1.203 1.00 93.81 111 ASP A CA 1
ATOM 902 C C . ASP A 1 111 ? 13.703 -14.041 1.081 1.00 93.81 111 ASP A C 1
ATOM 904 O O . ASP A 1 111 ? 13.458 -13.032 1.744 1.00 93.81 111 ASP A O 1
ATOM 908 N N . ASP A 1 112 ? 12.766 -14.661 0.357 1.00 92.88 112 ASP A N 1
ATOM 909 C CA . ASP A 1 112 ? 11.385 -14.171 0.268 1.00 92.88 112 ASP A CA 1
ATOM 910 C C . ASP A 1 112 ? 10.707 -14.191 1.636 1.00 92.88 112 ASP A C 1
ATOM 912 O O . ASP A 1 112 ? 10.161 -13.183 2.080 1.00 92.88 112 ASP A O 1
ATOM 916 N N . ARG A 1 113 ? 10.805 -15.306 2.375 1.00 92.88 113 ARG A N 1
ATOM 917 C CA . ARG A 1 113 ? 10.247 -15.396 3.738 1.00 92.88 113 ARG A CA 1
ATOM 918 C C . ARG A 1 113 ? 10.847 -14.347 4.670 1.00 92.88 113 ARG A C 1
ATOM 920 O O . ARG A 1 113 ? 10.141 -13.781 5.505 1.00 92.88 113 ARG A O 1
ATOM 927 N N . LYS A 1 114 ? 12.149 -14.074 4.542 1.00 95.75 114 LYS A N 1
ATOM 928 C CA . LYS A 1 114 ? 12.821 -13.027 5.316 1.00 95.75 114 LYS A CA 1
ATOM 929 C C . LYS A 1 114 ? 12.281 -11.643 4.952 1.00 95.75 114 LYS A C 1
ATOM 931 O O . LYS A 1 114 ? 11.965 -10.881 5.863 1.00 95.75 114 LYS A O 1
ATOM 936 N N . ALA A 1 115 ? 12.143 -11.340 3.662 1.00 93.50 115 ALA A N 1
ATOM 937 C CA . ALA A 1 115 ? 11.604 -10.073 3.179 1.00 93.50 115 ALA A CA 1
ATOM 938 C C . ALA A 1 115 ? 10.153 -9.857 3.638 1.00 93.50 115 ALA A C 1
ATOM 940 O O . ALA A 1 115 ? 9.837 -8.799 4.174 1.00 93.50 115 ALA A O 1
ATOM 941 N N . LEU A 1 116 ? 9.301 -10.878 3.529 1.00 94.56 116 LEU A N 1
ATOM 942 C CA . LEU A 1 116 ? 7.906 -10.839 3.979 1.00 94.56 116 LEU A CA 1
ATOM 943 C C . LEU A 1 116 ? 7.789 -10.600 5.489 1.00 94.56 116 LEU A C 1
ATOM 945 O O . LEU A 1 116 ? 6.998 -9.771 5.936 1.00 94.56 116 LEU A O 1
ATOM 949 N N . ARG A 1 117 ? 8.640 -11.248 6.296 1.00 94.75 117 ARG A N 1
ATOM 950 C CA . ARG A 1 117 ? 8.691 -10.985 7.741 1.00 94.75 117 ARG A CA 1
ATOM 951 C C . ARG A 1 117 ? 9.117 -9.547 8.041 1.00 94.75 117 ARG A C 1
ATOM 953 O O . ARG A 1 117 ? 8.547 -8.917 8.928 1.00 94.75 117 ARG A O 1
ATOM 960 N N . THR A 1 118 ? 10.099 -9.020 7.312 1.00 95.56 118 THR A N 1
ATOM 961 C CA . THR A 1 118 ? 10.520 -7.618 7.444 1.00 95.56 118 THR A CA 1
ATOM 962 C C . THR A 1 118 ? 9.408 -6.652 7.032 1.00 95.56 118 THR A C 1
ATOM 964 O O . THR A 1 118 ? 9.203 -5.653 7.718 1.00 95.56 118 THR A O 1
ATOM 967 N N . ASN A 1 119 ? 8.648 -6.960 5.979 1.00 95.00 119 ASN A N 1
ATOM 968 C CA . ASN A 1 119 ? 7.491 -6.167 5.563 1.00 95.00 119 ASN A CA 1
ATOM 969 C C . ASN A 1 119 ? 6.419 -6.131 6.654 1.00 95.00 119 ASN A C 1
ATOM 971 O O . ASN A 1 119 ? 5.964 -5.048 7.014 1.00 95.00 119 ASN A O 1
ATOM 975 N N . LEU A 1 120 ? 6.067 -7.286 7.231 1.00 94.19 120 LEU A N 1
ATOM 976 C CA . LEU A 1 120 ? 5.087 -7.366 8.314 1.00 94.19 120 LEU A CA 1
ATOM 977 C C . LEU A 1 120 ? 5.534 -6.566 9.548 1.00 94.19 120 LEU A C 1
ATOM 979 O O . LEU A 1 120 ? 4.740 -5.826 10.120 1.00 94.19 120 LEU A O 1
ATOM 983 N N . GLN A 1 121 ? 6.812 -6.657 9.929 1.00 93.00 121 GLN A N 1
ATOM 984 C CA . GLN A 1 121 ? 7.379 -5.870 11.031 1.00 93.00 121 GLN A CA 1
ATOM 985 C C . GLN A 1 121 ? 7.342 -4.362 10.752 1.00 93.00 121 GLN A C 1
ATOM 987 O O . GLN A 1 121 ? 6.978 -3.576 11.624 1.00 93.00 121 GLN A O 1
ATOM 992 N N . ALA A 1 122 ? 7.707 -3.942 9.538 1.00 92.94 122 ALA A N 1
ATOM 993 C CA . ALA A 1 122 ? 7.655 -2.537 9.146 1.00 92.94 122 ALA A CA 1
ATOM 994 C C . ALA A 1 122 ? 6.211 -2.013 9.105 1.00 92.94 122 ALA A C 1
ATOM 996 O O . ALA A 1 122 ? 5.954 -0.876 9.502 1.00 92.94 122 ALA A O 1
ATOM 997 N N . PHE A 1 123 ? 5.270 -2.846 8.661 1.00 93.00 123 PHE A N 1
ATOM 998 C CA . PHE A 1 123 ? 3.851 -2.525 8.612 1.00 93.00 123 PHE A CA 1
ATOM 999 C C . PHE A 1 123 ? 3.271 -2.322 10.014 1.00 93.00 123 PHE A C 1
ATOM 1001 O O . PHE A 1 123 ? 2.706 -1.265 10.287 1.00 93.00 123 PHE A O 1
ATOM 1008 N N . THR A 1 124 ? 3.470 -3.271 10.932 1.00 90.56 124 THR A N 1
ATOM 1009 C CA . THR A 1 124 ? 2.978 -3.152 12.315 1.00 90.56 124 THR A CA 1
ATOM 1010 C C . THR A 1 124 ? 3.626 -1.987 13.060 1.00 90.56 124 THR A C 1
ATOM 1012 O O . THR A 1 124 ? 2.932 -1.257 13.770 1.00 90.56 124 THR A O 1
ATOM 1015 N N . ALA A 1 125 ? 4.923 -1.741 12.840 1.00 90.38 125 ALA A N 1
ATOM 1016 C CA . ALA A 1 125 ? 5.600 -0.556 13.360 1.00 90.38 125 ALA A CA 1
ATOM 1017 C C . ALA A 1 125 ? 4.930 0.737 12.869 1.00 90.38 125 ALA A C 1
ATOM 1019 O O . ALA A 1 125 ? 4.610 1.598 13.690 1.00 90.38 125 ALA A O 1
ATOM 1020 N N . ARG A 1 126 ? 4.620 0.833 11.565 1.00 90.75 126 ARG A N 1
ATOM 1021 C CA . ARG A 1 126 ? 3.915 2.003 11.025 1.00 90.75 126 ARG A CA 1
ATOM 1022 C C . ARG A 1 126 ? 2.536 2.180 11.629 1.00 90.75 126 ARG A C 1
ATOM 1024 O O . ARG A 1 126 ? 2.237 3.300 12.024 1.00 90.75 126 ARG A O 1
ATOM 1031 N N . LEU A 1 127 ? 1.737 1.115 11.766 1.00 90.38 127 LEU A N 1
ATOM 1032 C CA . LEU A 1 127 ? 0.417 1.175 12.417 1.00 90.38 127 LEU A CA 1
ATOM 1033 C C . LEU A 1 127 ? 0.493 1.747 13.842 1.00 90.38 127 LEU A C 1
ATOM 1035 O O . LEU A 1 127 ? -0.380 2.518 14.250 1.00 90.38 127 LEU A O 1
ATOM 1039 N N . ARG A 1 128 ? 1.548 1.396 14.587 1.00 87.06 128 ARG A N 1
ATOM 1040 C CA . ARG A 1 128 ? 1.816 1.926 15.929 1.00 87.06 128 ARG A CA 1
ATOM 1041 C C . ARG A 1 128 ? 2.161 3.406 15.906 1.00 87.06 128 ARG A C 1
ATOM 1043 O O . ARG A 1 128 ? 1.606 4.163 16.694 1.00 87.06 128 ARG A O 1
ATOM 1050 N N . GLU A 1 129 ? 3.017 3.835 14.988 1.00 88.12 129 GLU A N 1
ATOM 1051 C CA . GLU A 1 129 ? 3.426 5.241 14.889 1.00 88.12 129 GLU A CA 1
ATOM 1052 C C . GLU A 1 129 ? 2.287 6.173 14.469 1.00 88.12 129 GLU A C 1
ATOM 1054 O O . GLU A 1 129 ? 2.240 7.311 14.928 1.00 88.12 129 GLU A O 1
ATOM 1059 N N . ILE A 1 130 ? 1.350 5.706 13.637 1.00 85.88 130 ILE A N 1
ATOM 1060 C CA . ILE A 1 130 ? 0.160 6.493 13.267 1.00 85.88 130 ILE A CA 1
ATOM 1061 C C . ILE A 1 130 ? -0.964 6.428 14.317 1.00 85.88 130 ILE A C 1
ATOM 1063 O O . ILE A 1 130 ? -1.981 7.099 14.155 1.00 85.88 130 ILE A O 1
ATOM 1067 N N . GLY A 1 131 ? -0.793 5.651 15.394 1.00 81.31 131 GLY A N 1
ATOM 1068 C CA . GLY A 1 131 ? -1.741 5.565 16.511 1.00 81.31 131 GLY A CA 1
ATOM 1069 C C . GLY A 1 131 ? -2.969 4.684 16.261 1.00 81.31 131 GLY A C 1
ATOM 1070 O O . GLY A 1 131 ? -3.947 4.786 16.993 1.00 81.31 131 GLY A O 1
ATOM 1071 N N . PHE A 1 132 ? -2.932 3.822 15.242 1.00 76.50 132 PHE A N 1
ATOM 1072 C CA . PHE A 1 132 ? -4.030 2.908 14.902 1.00 76.50 132 PHE A CA 1
ATOM 1073 C C . PHE A 1 132 ? -3.889 1.529 15.552 1.00 76.50 132 PHE A C 1
ATOM 1075 O O . PHE A 1 132 ? -4.820 0.735 15.497 1.00 76.50 132 PHE A O 1
ATOM 1082 N N . TYR A 1 133 ? -2.740 1.233 16.155 1.00 74.94 133 TYR A N 1
ATOM 1083 C CA . TYR A 1 133 ? -2.437 -0.054 16.772 1.00 74.94 133 TYR A CA 1
ATOM 1084 C C . TYR A 1 133 ? -2.562 0.029 18.296 1.00 74.94 133 TYR A C 1
ATOM 1086 O O . TYR A 1 133 ? -1.890 0.848 18.928 1.00 74.94 133 TYR A O 1
ATOM 1094 N N . ARG A 1 134 ? -3.370 -0.857 18.890 1.00 68.38 134 ARG A N 1
ATOM 1095 C CA . ARG A 1 134 ? -3.427 -1.064 20.344 1.00 68.38 134 ARG A CA 1
ATOM 1096 C C . ARG A 1 134 ? -2.916 -2.462 20.674 1.00 68.38 134 ARG A C 1
ATOM 1098 O O . ARG A 1 134 ? -3.482 -3.450 20.210 1.00 68.38 134 ARG A O 1
ATOM 1105 N N . ASP A 1 135 ? -1.859 -2.525 21.481 1.00 66.31 135 ASP A N 1
ATOM 1106 C CA . ASP A 1 135 ? -1.366 -3.786 22.032 1.00 66.31 135 ASP A CA 1
ATOM 1107 C C . ASP A 1 135 ? -2.172 -4.124 23.284 1.00 66.31 135 ASP A C 1
ATOM 1109 O O . ASP A 1 135 ? -2.106 -3.398 24.276 1.00 66.31 135 ASP A O 1
ATOM 1113 N N . LEU A 1 136 ? -2.992 -5.172 23.218 1.00 53.59 136 LEU A N 1
ATOM 1114 C CA . LEU A 1 136 ? -3.780 -5.630 24.364 1.00 53.59 136 LEU A CA 1
ATOM 1115 C C . LEU A 1 136 ? -3.064 -6.726 25.174 1.00 53.59 136 LEU A C 1
ATOM 1117 O O . LEU A 1 136 ? -3.485 -6.987 26.297 1.00 53.59 136 LEU A O 1
ATOM 1121 N N . SER A 1 137 ? -1.992 -7.343 24.653 1.00 44.72 137 SER A N 1
ATOM 1122 C CA . SER A 1 137 ? -1.104 -8.256 25.395 1.00 44.72 137 SER A CA 1
ATOM 1123 C C . SER A 1 137 ? 0.150 -8.617 24.579 1.00 44.72 137 SER A C 1
ATOM 1125 O O . SER A 1 137 ? 0.113 -8.557 23.355 1.00 44.72 137 SER A O 1
ATOM 1127 N N . ASP A 1 138 ? 1.222 -9.079 25.239 1.00 54.47 138 ASP A N 1
ATOM 1128 C CA . ASP A 1 138 ? 2.493 -9.522 24.617 1.00 54.47 138 ASP A CA 1
ATOM 1129 C C . ASP A 1 138 ? 2.351 -10.666 23.581 1.00 54.47 138 ASP A C 1
ATOM 1131 O O . ASP A 1 138 ? 3.317 -11.028 22.904 1.00 54.47 138 ASP A O 1
ATOM 1135 N N . ALA A 1 139 ? 1.158 -11.251 23.422 1.00 51.56 139 ALA A N 1
ATOM 1136 C CA . ALA A 1 139 ? 0.866 -12.239 22.393 1.00 51.56 139 ALA A CA 1
ATOM 1137 C C . ALA A 1 139 ? 0.309 -11.574 21.117 1.00 51.56 139 ALA A C 1
ATOM 1139 O O . ALA A 1 139 ? -0.719 -10.897 21.143 1.00 51.56 139 ALA A O 1
ATOM 1140 N N . TYR A 1 140 ? 0.921 -11.879 19.964 1.00 49.03 140 TYR A N 1
ATOM 1141 C CA . TYR A 1 140 ? 0.485 -11.467 18.611 1.00 49.03 140 TYR A CA 1
ATOM 1142 C C . TYR A 1 140 ? -1.030 -11.647 18.357 1.00 49.03 140 TYR A C 1
ATOM 1144 O O . TYR A 1 140 ? -1.645 -10.892 17.611 1.00 49.03 140 TYR A O 1
ATOM 1152 N N . VAL A 1 141 ? -1.657 -12.604 19.049 1.00 49.91 141 VAL A N 1
ATOM 1153 C CA . VAL A 1 141 ? -3.077 -12.970 18.945 1.00 49.91 141 VAL A CA 1
ATOM 1154 C C . VAL A 1 141 ? -4.046 -11.844 19.351 1.00 49.91 141 VAL A C 1
ATOM 1156 O O . VAL A 1 141 ? -5.206 -11.893 18.942 1.00 49.91 141 VAL A O 1
ATOM 1159 N N . THR A 1 142 ? -3.618 -10.824 20.102 1.00 56.91 142 THR A N 1
ATOM 1160 C CA . THR A 1 142 ? -4.507 -9.755 20.615 1.00 56.91 142 THR A CA 1
ATOM 1161 C C . THR A 1 142 ? -4.298 -8.380 19.977 1.00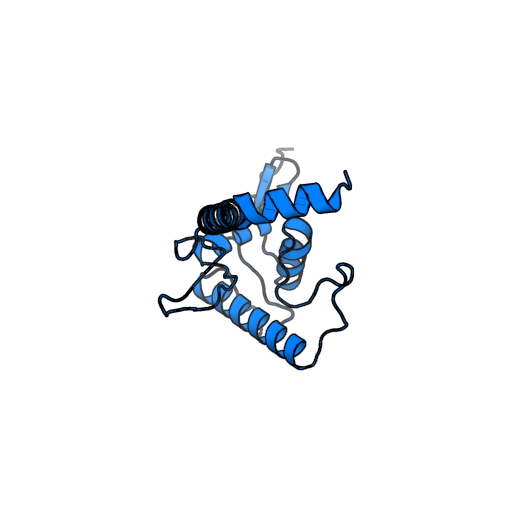 56.91 142 THR A C 1
ATOM 1163 O O . THR A 1 142 ? -4.770 -7.377 20.509 1.00 56.91 142 THR A O 1
ATOM 1166 N N . GLN A 1 143 ? -3.587 -8.300 18.853 1.00 71.00 143 GLN A N 1
ATOM 1167 C CA . GLN A 1 143 ? -3.277 -7.022 18.215 1.00 71.00 143 GLN A CA 1
ATOM 1168 C C . GLN A 1 143 ? -4.457 -6.534 17.362 1.00 71.00 143 GLN A C 1
ATOM 1170 O O . GLN A 1 143 ? -4.875 -7.200 16.409 1.00 71.00 143 GLN A O 1
ATOM 1175 N N . THR A 1 144 ? -4.999 -5.362 17.701 1.00 81.38 144 THR A N 1
ATOM 1176 C CA . THR A 1 144 ? -6.178 -4.788 17.035 1.00 81.38 144 THR A CA 1
ATOM 1177 C C . THR A 1 144 ? -5.889 -3.414 16.453 1.00 81.38 144 THR A C 1
ATOM 1179 O O . THR A 1 144 ? -5.217 -2.583 17.072 1.00 81.38 144 THR A O 1
ATOM 1182 N N . VAL A 1 145 ? -6.467 -3.167 15.283 1.00 82.88 145 VAL A N 1
ATOM 1183 C CA . VAL A 1 145 ? -6.586 -1.848 14.677 1.00 82.88 145 VAL A CA 1
ATOM 1184 C C . VAL A 1 145 ? -7.830 -1.155 15.218 1.00 82.88 145 VAL A C 1
ATOM 1186 O O . VAL A 1 145 ? -8.933 -1.704 15.152 1.00 82.88 145 VAL A O 1
ATOM 1189 N N . VAL A 1 146 ? -7.648 0.054 15.744 1.00 83.19 146 VAL A N 1
ATOM 1190 C CA . VAL A 1 146 ? -8.713 0.862 16.350 1.00 83.19 146 VAL A CA 1
ATOM 1191 C C . VAL A 1 146 ? -9.126 1.982 15.386 1.00 83.19 146 VAL A C 1
ATOM 1193 O O . VAL A 1 146 ? -8.254 2.647 14.817 1.00 83.19 146 VAL A O 1
ATOM 1196 N N . PRO A 1 147 ? -10.433 2.227 15.180 1.00 82.88 147 PRO A N 1
ATOM 1197 C CA . PRO A 1 147 ? -10.891 3.343 14.362 1.00 82.88 147 PRO A CA 1
ATOM 1198 C C . PRO A 1 147 ? -10.525 4.683 15.007 1.00 82.88 147 PRO A C 1
ATOM 1200 O O . PRO A 1 147 ? -10.829 4.927 16.172 1.00 82.88 147 PRO A O 1
ATOM 1203 N N . ARG A 1 148 ? -9.925 5.597 14.235 1.00 83.75 148 ARG A N 1
ATOM 1204 C CA . ARG A 1 148 ? -9.699 6.980 14.707 1.00 83.75 148 ARG A CA 1
ATOM 1205 C C . ARG A 1 148 ? -10.989 7.799 14.757 1.00 83.75 148 ARG A C 1
ATOM 1207 O O . ARG A 1 148 ? -11.113 8.695 15.584 1.00 83.75 148 ARG A O 1
ATOM 1214 N N . TYR A 1 149 ? -11.917 7.523 13.840 1.00 84.69 149 TYR A N 1
ATOM 1215 C CA . TYR A 1 149 ? -13.198 8.213 13.748 1.00 84.69 149 TYR A CA 1
ATOM 1216 C C . TYR A 1 149 ? -14.306 7.242 14.125 1.00 84.69 149 TYR A C 1
ATOM 1218 O O . TYR A 1 149 ? -14.606 6.325 13.369 1.00 84.69 149 TYR A O 1
ATOM 1226 N N . THR A 1 150 ? -14.911 7.443 15.293 1.00 84.19 150 THR A N 1
ATOM 1227 C CA . THR A 1 150 ? -15.979 6.566 15.769 1.00 84.19 150 THR A CA 1
ATOM 1228 C C . THR A 1 150 ? -17.312 6.975 15.158 1.00 84.19 150 THR A C 1
ATOM 1230 O O . THR A 1 150 ? -17.825 8.059 15.438 1.00 84.19 150 THR A O 1
ATOM 1233 N N . ILE A 1 151 ? -17.899 6.089 14.359 1.00 86.88 151 ILE A N 1
ATOM 1234 C CA . ILE A 1 151 ? -19.282 6.212 13.895 1.00 86.88 151 ILE A CA 1
ATOM 1235 C C . ILE A 1 151 ? -20.122 5.246 14.727 1.00 86.88 151 ILE A C 1
ATOM 1237 O O . ILE A 1 151 ? -19.962 4.030 14.618 1.00 86.88 151 ILE A O 1
ATOM 1241 N N . ALA A 1 152 ? -20.981 5.795 15.588 1.00 83.88 152 ALA A N 1
ATOM 1242 C CA . ALA A 1 152 ? -21.849 5.002 16.449 1.00 83.88 152 ALA A CA 1
ATOM 1243 C C . ALA A 1 152 ? -22.926 4.281 15.631 1.00 83.88 152 ALA A C 1
ATOM 1245 O O . ALA A 1 152 ? -23.521 4.858 14.717 1.00 83.88 152 ALA A O 1
ATOM 1246 N N . GLU A 1 153 ? -23.212 3.037 16.004 1.00 78.56 153 GLU A N 1
ATOM 1247 C CA . GLU A 1 153 ? -24.327 2.296 15.434 1.00 78.56 153 GLU A CA 1
ATOM 1248 C C . GLU A 1 153 ? -25.645 2.973 15.833 1.00 78.56 153 GLU A C 1
ATOM 1250 O O . GLU A 1 153 ? -25.970 3.122 17.016 1.00 78.56 153 GLU A O 1
ATOM 1255 N N . LYS A 1 154 ? -26.412 3.422 14.837 1.00 69.44 154 LYS A N 1
ATOM 1256 C CA . LYS A 1 154 ? -27.779 3.877 15.077 1.00 69.44 154 LYS A CA 1
ATOM 1257 C C . LYS A 1 154 ? -28.612 2.641 15.412 1.00 69.44 154 LYS A C 1
ATOM 1259 O O . LYS A 1 154 ? -28.706 1.725 14.611 1.00 69.44 154 LYS A O 1
ATOM 1264 N N . ARG A 1 155 ? -29.214 2.601 16.599 1.00 60.56 155 ARG A N 1
ATOM 1265 C CA . ARG A 1 155 ? -30.228 1.587 16.910 1.00 60.56 155 ARG A CA 1
ATOM 1266 C C . ARG A 1 155 ? -31.531 1.984 16.225 1.00 60.56 155 ARG A C 1
ATOM 1268 O O . ARG A 1 155 ? -31.963 3.131 16.371 1.00 60.56 155 ARG A O 1
ATOM 1275 N N . ALA A 1 156 ? -32.156 1.056 15.503 1.00 57.44 156 ALA A N 1
ATOM 1276 C CA . ALA A 1 156 ? -33.532 1.231 15.057 1.00 57.44 156 ALA A CA 1
ATOM 1277 C C . ALA A 1 156 ? -34.408 1.490 16.297 1.00 57.44 156 ALA A C 1
ATOM 1279 O O . ALA A 1 156 ? -34.361 0.733 17.268 1.00 57.44 156 ALA A O 1
ATOM 1280 N N . LYS A 1 157 ? -35.148 2.605 16.307 1.00 55.22 157 LYS A N 1
ATOM 1281 C CA . LYS A 1 157 ? -36.178 2.839 17.326 1.00 55.22 157 LYS A CA 1
ATOM 1282 C C . LYS A 1 157 ? -37.251 1.765 17.127 1.00 55.22 157 LYS A C 1
ATOM 1284 O O . LYS A 1 157 ? -37.832 1.720 16.046 1.00 55.22 157 LYS A O 1
ATOM 1289 N N . ALA A 1 158 ? -37.432 0.916 18.138 1.00 46.12 158 ALA A N 1
ATOM 1290 C CA . ALA A 1 158 ? -38.561 -0.006 18.244 1.00 46.12 158 ALA A CA 1
ATOM 1291 C C . ALA A 1 158 ? -39.886 0.759 18.362 1.00 46.12 158 ALA A C 1
ATOM 1293 O O . ALA A 1 158 ? -39.863 1.874 18.942 1.00 46.12 158 ALA A O 1
#

Secondary structure (DSSP, 8-state):
--HHHHHHHHHHHHHHHHHHHHHHHHHHHTTTTSTT-SEEE-SSTTPPEEE---HHHHHHHHHHHTEEEETTEEEE--EEHHHHHHHHHHHH---SSS--SSSSPPSP-HHHHHHHHHHHHHHHHHHHHTT-EEE-SSSGGGEEEPPSS--PPPPPP-

pLDDT: mean 87.22, std 11.31, range [44.72, 96.5]

Foldseek 3Di:
DDPVVVVVVCCVVCVVVVVVVVVVVCCVVQVEPHAQHQWYFDPDDPTDIDGDGHLNVVLVLLQVQQWDADPVGIWGDKDQPVSSQVCCCVVPVDHQQDDDPPPPDDDDDPVRNVRSVVSVVVVQVSCVVSPQWDDPDPDSRPIIGDNPDGDDDDDDDD

Radius of gyration: 21.01 Å; chains: 1; bounding box: 60×34×69 Å